Protein AF-A0A2H0TVH0-F1 (afdb_monomer)

pLDDT: mean 96.48, std 3.36, range [61.16, 98.62]

Mean predicted aligned error: 3.36 Å

Sequence (163 aa):
ESIAQAEIVAEQAIRAMALRSTTVHIELLKTEQGWKVIELGPRIGGFRHMLYEAAFDFNHTANDILIRLPKKPNIKKKEHGYAAAMKFFAKEEGKLVKLGGIKKIQDLKSLKKLYINKKVGDSCKFAKHGGSSVFNIILVNKNRSELLADIRRLEQTVDIQVE

Solvent-accessible surface area (backbone atoms only — not comparable to full-atom values): 9265 Å² total; per-residue (Å²): 113,72,65,62,54,45,50,51,52,50,52,51,51,40,57,76,68,68,65,69,65,61,43,66,29,73,42,73,46,81,50,100,91,43,71,41,83,76,47,78,43,84,35,86,47,87,68,43,42,61,41,41,32,62,16,30,72,28,58,48,63,60,30,40,53,25,34,62,66,81,37,86,58,72,81,60,87,60,75,67,33,41,57,49,80,51,74,42,64,57,92,58,69,28,32,26,71,43,80,44,42,57,70,67,48,70,67,35,85,30,57,71,47,78,45,79,71,57,54,75,69,36,80,36,38,53,64,95,74,76,27,62,49,40,30,39,40,34,35,43,26,74,46,62,69,58,38,54,50,49,51,52,51,42,68,72,44,58,40,64,42,60,91

Radius of gyration: 18.56 Å; Cα contacts (8 Å, |Δi|>4): 285; chains: 1; bounding box: 45×38×46 Å

Organism: NCBI:txid1974649

Secondary structure (DSSP, 8-state):
-HHHHHHHHHHHHHHHTT--SS--EEEEEEETTEEEEEEEESSPPTTHHHHHHHHH---HHHHHHHHHTTPPP----S---EEEEEEE--SS-EEEEEEESHHHHHT-TTEEEEEE---TT-EE--GGGT---SEEEEEEESSHHHHHHHHHHHHHH-EEEE-

Structure (mmCIF, N/CA/C/O backbone):
data_AF-A0A2H0TVH0-F1
#
_entry.id   AF-A0A2H0TVH0-F1
#
loop_
_atom_site.group_PDB
_atom_site.id
_atom_site.type_symbol
_atom_site.label_atom_id
_atom_site.label_alt_id
_atom_site.label_comp_id
_atom_site.label_asym_id
_atom_site.label_entity_id
_atom_site.label_seq_id
_atom_site.pdbx_PDB_ins_code
_atom_site.Cartn_x
_atom_site.Cartn_y
_atom_site.Cartn_z
_atom_site.occupancy
_atom_site.B_iso_or_equiv
_atom_site.auth_seq_id
_atom_site.auth_comp_id
_atom_site.auth_asym_id
_atom_site.auth_atom_id
_atom_site.pdbx_PDB_model_num
ATOM 1 N N . GLU A 1 1 ? 2.085 10.641 -20.698 1.00 61.16 1 GLU A N 1
ATOM 2 C CA . GLU A 1 1 ? 3.216 11.582 -20.523 1.00 61.16 1 GLU A CA 1
ATOM 3 C C . GLU A 1 1 ? 3.795 11.586 -19.108 1.00 61.16 1 GLU A C 1
ATOM 5 O O . GLU A 1 1 ? 4.976 11.298 -18.971 1.00 61.16 1 GLU A O 1
ATOM 10 N N . SER A 1 2 ? 3.016 11.795 -18.033 1.00 83.19 2 SER A N 1
ATOM 11 C CA . SER A 1 2 ? 3.621 11.843 -16.685 1.00 83.19 2 SER A CA 1
ATOM 12 C C . SER A 1 2 ? 4.188 10.509 -16.182 1.00 83.19 2 SER A C 1
ATOM 14 O O . SER A 1 2 ? 5.163 10.538 -15.442 1.00 83.19 2 SER A O 1
ATOM 16 N N . ILE A 1 3 ? 3.595 9.361 -16.540 1.00 89.62 3 ILE A N 1
ATOM 17 C CA . ILE A 1 3 ? 4.078 8.038 -16.092 1.00 89.62 3 ILE A CA 1
ATOM 18 C C . ILE A 1 3 ? 5.432 7.713 -16.732 1.00 89.62 3 ILE A C 1
ATOM 20 O O . ILE A 1 3 ? 6.369 7.399 -16.012 1.00 89.62 3 ILE A O 1
ATOM 24 N N . ALA A 1 4 ? 5.567 7.897 -18.048 1.00 94.44 4 ALA A N 1
ATOM 25 C CA . ALA A 1 4 ? 6.832 7.686 -18.755 1.00 94.44 4 ALA A CA 1
ATOM 26 C C . ALA A 1 4 ? 7.972 8.542 -18.167 1.00 94.44 4 ALA A C 1
ATOM 28 O O . ALA A 1 4 ? 9.083 8.060 -17.971 1.00 94.44 4 ALA A O 1
ATOM 29 N N . GLN A 1 5 ? 7.689 9.794 -17.788 1.00 95.81 5 GLN A N 1
ATOM 30 C CA . GLN A 1 5 ? 8.690 10.631 -17.122 1.00 95.81 5 GLN A CA 1
ATOM 31 C C . GLN A 1 5 ? 9.087 10.092 -15.736 1.00 95.81 5 GLN A C 1
ATOM 33 O O . GLN A 1 5 ? 10.247 10.205 -15.345 1.00 95.81 5 GLN A O 1
ATOM 38 N N . ALA A 1 6 ? 8.145 9.507 -14.990 1.00 96.44 6 ALA A N 1
ATOM 39 C CA . ALA A 1 6 ? 8.438 8.864 -13.711 1.00 96.44 6 ALA A CA 1
ATOM 40 C C . ALA A 1 6 ? 9.321 7.618 -13.895 1.00 96.44 6 ALA A C 1
ATOM 42 O O . ALA A 1 6 ? 10.243 7.406 -13.110 1.00 96.44 6 ALA A O 1
ATOM 43 N N . GLU A 1 7 ? 9.078 6.831 -14.948 1.00 96.38 7 GLU A N 1
ATOM 44 C CA . GLU A 1 7 ? 9.895 5.665 -15.311 1.00 96.38 7 GLU A CA 1
ATOM 45 C C . GLU A 1 7 ? 11.340 6.069 -15.632 1.00 96.38 7 GLU A C 1
ATOM 47 O O . GLU A 1 7 ? 12.268 5.461 -15.100 1.00 96.38 7 GLU A O 1
ATOM 52 N N . ILE A 1 8 ? 11.539 7.148 -16.401 1.00 97.69 8 ILE A N 1
ATOM 53 C CA . ILE A 1 8 ? 12.875 7.692 -16.707 1.00 97.69 8 ILE A CA 1
ATOM 54 C C . ILE A 1 8 ? 13.608 8.108 -15.426 1.00 97.69 8 ILE A C 1
ATOM 56 O O . ILE A 1 8 ? 14.765 7.737 -15.224 1.00 97.69 8 ILE A O 1
ATOM 60 N N . VAL A 1 9 ? 12.944 8.860 -14.542 1.00 97.62 9 VAL A N 1
ATOM 61 C CA . VAL A 1 9 ? 13.542 9.303 -13.269 1.00 97.62 9 VAL A CA 1
ATOM 62 C C . VAL A 1 9 ? 13.892 8.105 -12.380 1.00 97.62 9 VAL A C 1
ATOM 64 O O . VAL A 1 9 ? 14.963 8.081 -11.770 1.00 97.62 9 VAL A O 1
ATOM 67 N N . ALA A 1 10 ? 13.034 7.083 -12.338 1.00 97.69 10 ALA A N 1
ATOM 68 C CA . ALA A 1 10 ? 13.312 5.855 -11.604 1.00 97.69 10 ALA A CA 1
ATOM 69 C C . ALA A 1 10 ? 14.523 5.102 -12.174 1.00 97.69 10 ALA A C 1
ATOM 71 O O . ALA A 1 10 ? 15.402 4.688 -11.418 1.00 97.69 10 ALA A O 1
ATOM 72 N N . GLU A 1 11 ? 14.615 4.961 -13.497 1.00 97.56 11 GLU A N 1
ATOM 73 C CA . GLU A 1 11 ? 15.742 4.308 -14.165 1.00 97.56 11 GLU A CA 1
ATOM 74 C C . GLU A 1 11 ? 17.069 5.030 -13.895 1.00 97.56 11 GLU A C 1
ATOM 76 O O . GLU A 1 11 ? 18.073 4.387 -13.571 1.00 97.56 11 GLU A O 1
ATOM 81 N N . GLN A 1 12 ? 17.074 6.364 -13.969 1.00 98.12 12 GLN A N 1
ATOM 82 C CA . GLN A 1 12 ? 18.243 7.185 -13.650 1.00 98.12 12 GLN A CA 1
ATOM 83 C C . GLN A 1 12 ? 18.709 6.964 -12.207 1.00 98.12 12 GLN A C 1
ATOM 85 O O . GLN A 1 12 ? 19.899 6.743 -11.981 1.00 98.12 12 GLN A O 1
ATOM 90 N N . ALA A 1 13 ? 17.784 6.941 -11.244 1.00 98.19 13 ALA A N 1
ATOM 91 C CA . ALA A 1 13 ? 18.099 6.696 -9.838 1.00 98.19 13 ALA A CA 1
ATOM 92 C C . ALA A 1 13 ? 18.681 5.290 -9.603 1.00 98.19 13 ALA A C 1
ATOM 94 O O . ALA A 1 13 ? 19.702 5.141 -8.933 1.00 98.19 13 ALA A O 1
ATOM 95 N N . ILE A 1 14 ? 18.082 4.257 -10.206 1.00 98.12 14 ILE A N 1
ATOM 96 C CA . ILE A 1 14 ? 18.567 2.867 -10.125 1.00 98.12 14 ILE A CA 1
ATOM 97 C C . ILE A 1 14 ? 19.993 2.759 -10.681 1.00 98.12 14 ILE A C 1
ATOM 99 O O . ILE A 1 14 ? 20.847 2.089 -10.093 1.00 98.12 14 ILE A O 1
ATOM 103 N N . ARG A 1 15 ? 20.265 3.423 -11.812 1.00 97.56 15 ARG A N 1
ATOM 104 C CA . ARG A 1 15 ? 21.593 3.439 -12.438 1.00 97.56 15 ARG A CA 1
ATOM 105 C C . ARG A 1 15 ? 22.617 4.192 -11.598 1.00 97.56 15 ARG A C 1
ATOM 107 O O . ARG A 1 15 ? 23.710 3.662 -11.426 1.00 97.56 15 ARG A O 1
ATOM 114 N N . ALA A 1 16 ? 22.259 5.359 -11.063 1.00 98.12 16 ALA A N 1
ATOM 115 C CA . ALA A 1 16 ? 23.126 6.166 -10.205 1.00 98.12 16 ALA A CA 1
ATOM 116 C C . ALA A 1 16 ? 23.546 5.415 -8.930 1.00 98.12 16 ALA A C 1
ATOM 118 O O . ALA A 1 16 ? 24.689 5.521 -8.503 1.00 98.12 16 ALA A O 1
ATOM 119 N N . MET A 1 17 ? 22.654 4.585 -8.380 1.00 97.25 17 MET A N 1
ATOM 120 C CA . MET A 1 17 ? 22.931 3.733 -7.217 1.00 97.25 17 MET A CA 1
ATOM 121 C C . MET A 1 17 ? 23.631 2.408 -7.568 1.00 97.25 17 MET A C 1
ATOM 123 O O . MET A 1 17 ? 23.780 1.546 -6.705 1.00 97.25 17 MET A O 1
ATOM 127 N N . ALA A 1 18 ? 24.016 2.207 -8.835 1.00 97.38 18 ALA A N 1
ATOM 128 C CA . ALA A 1 18 ? 24.643 0.985 -9.346 1.00 97.38 18 ALA A CA 1
ATOM 129 C C . ALA A 1 18 ? 23.874 -0.315 -9.025 1.00 97.38 18 ALA A C 1
ATOM 131 O O . ALA A 1 18 ? 24.451 -1.402 -8.994 1.00 97.38 18 ALA A O 1
ATOM 132 N N . LEU A 1 19 ? 22.553 -0.236 -8.835 1.00 96.56 19 LEU A N 1
ATOM 133 C CA . LEU A 1 19 ? 21.750 -1.404 -8.484 1.00 96.56 19 LEU A CA 1
ATOM 134 C C . LEU A 1 19 ? 21.551 -2.310 -9.698 1.00 96.56 19 LEU A C 1
ATOM 136 O O . LEU A 1 19 ? 21.175 -1.861 -10.785 1.00 96.56 19 LEU A O 1
ATOM 140 N N . ARG A 1 20 ? 21.808 -3.603 -9.510 1.00 94.31 20 ARG A N 1
ATOM 141 C CA . ARG A 1 20 ? 21.664 -4.658 -10.520 1.00 94.31 20 ARG A CA 1
ATOM 142 C C . ARG A 1 20 ? 21.066 -5.899 -9.874 1.00 94.31 20 ARG A C 1
ATOM 144 O O . ARG A 1 20 ? 21.242 -6.110 -8.678 1.00 94.31 20 ARG A O 1
ATOM 151 N N . SER A 1 21 ? 20.357 -6.697 -10.672 1.00 93.81 21 SER A N 1
ATOM 152 C CA . SER A 1 21 ? 19.815 -8.000 -10.257 1.00 93.81 21 SER A CA 1
ATOM 153 C C . SER A 1 21 ? 19.075 -7.961 -8.911 1.00 93.81 21 SER A C 1
ATOM 155 O O . SER A 1 21 ? 19.220 -8.847 -8.073 1.00 93.81 21 SER A O 1
ATOM 157 N N . THR A 1 22 ? 18.270 -6.918 -8.698 1.00 94.56 22 THR A N 1
ATOM 158 C CA . THR A 1 22 ? 17.425 -6.755 -7.511 1.00 94.56 22 THR A CA 1
ATOM 159 C C . THR A 1 22 ? 16.118 -6.078 -7.898 1.00 94.56 22 THR A C 1
ATOM 161 O O . THR A 1 22 ? 16.097 -5.231 -8.794 1.00 94.56 22 THR A O 1
ATOM 164 N N . THR A 1 23 ? 15.028 -6.400 -7.202 1.00 96.19 23 THR A N 1
ATOM 165 C CA . THR A 1 23 ? 13.845 -5.531 -7.200 1.00 96.19 23 THR A CA 1
ATOM 166 C C . THR A 1 23 ? 14.168 -4.246 -6.449 1.00 96.19 23 THR A C 1
ATOM 168 O O . THR A 1 23 ? 14.952 -4.256 -5.495 1.00 96.19 23 THR A O 1
ATOM 171 N N . VAL A 1 24 ? 13.539 -3.146 -6.858 1.00 96.94 24 VAL A N 1
ATOM 172 C CA . VAL A 1 24 ? 13.569 -1.887 -6.116 1.00 96.94 24 VAL A CA 1
ATOM 173 C C . VAL A 1 24 ? 12.159 -1.432 -5.769 1.00 96.94 24 VAL A C 1
ATOM 175 O O . VAL A 1 24 ? 11.219 -1.579 -6.554 1.00 96.94 24 VAL A O 1
ATOM 178 N N . HIS A 1 25 ? 12.027 -0.843 -4.590 1.00 97.75 25 HIS A N 1
ATOM 179 C CA . HIS A 1 25 ? 10.909 0.001 -4.232 1.00 97.75 25 HIS A CA 1
ATOM 180 C C . HIS A 1 25 ? 11.393 1.443 -4.280 1.00 97.75 25 HIS A C 1
ATOM 182 O O . HIS A 1 25 ? 12.382 1.780 -3.635 1.00 97.75 25 HIS A O 1
ATOM 188 N N . ILE A 1 26 ? 10.721 2.268 -5.072 1.00 97.62 26 ILE A N 1
ATOM 189 C CA . ILE A 1 26 ? 11.056 3.676 -5.228 1.00 97.62 26 ILE A CA 1
ATOM 190 C C . ILE A 1 26 ? 9.828 4.524 -4.918 1.00 97.62 26 ILE A C 1
ATOM 192 O O . ILE A 1 26 ? 8.711 4.194 -5.332 1.00 97.62 26 ILE A O 1
ATOM 196 N N . GLU A 1 27 ? 10.051 5.602 -4.180 1.00 97.44 27 GLU A N 1
ATOM 197 C CA . GLU A 1 27 ? 9.054 6.605 -3.843 1.00 97.44 27 GLU A CA 1
ATOM 198 C C . GLU A 1 27 ? 9.392 7.899 -4.580 1.00 97.44 27 GLU A C 1
ATOM 200 O O . GLU A 1 27 ? 10.509 8.417 -4.492 1.00 97.44 27 GLU A O 1
ATOM 205 N N . LEU A 1 28 ? 8.424 8.398 -5.348 1.00 96.88 28 LEU A N 1
ATOM 206 C CA . LEU A 1 28 ? 8.562 9.594 -6.168 1.00 96.88 28 LEU A CA 1
ATOM 207 C C . LEU A 1 28 ? 7.506 10.622 -5.763 1.00 96.88 28 LEU A C 1
ATOM 209 O O . LEU A 1 28 ? 6.355 10.267 -5.505 1.00 96.88 28 LEU A O 1
ATOM 213 N N . LEU A 1 29 ? 7.875 11.898 -5.802 1.00 96.50 29 LEU A N 1
ATOM 214 C CA . LEU A 1 29 ? 6.962 13.025 -5.645 1.00 96.50 29 LEU A CA 1
ATOM 215 C C . LEU A 1 29 ? 6.884 13.805 -6.959 1.00 96.50 29 LEU A C 1
ATOM 217 O O . LEU A 1 29 ? 7.914 14.166 -7.530 1.00 96.50 29 LEU A O 1
ATOM 221 N N . LYS A 1 30 ? 5.668 14.078 -7.443 1.00 95.69 30 LYS A N 1
ATOM 222 C CA . LYS A 1 30 ? 5.453 14.967 -8.590 1.00 95.69 30 LYS A CA 1
ATOM 223 C C . LYS A 1 30 ? 5.372 16.409 -8.096 1.00 95.69 30 LYS A C 1
ATOM 225 O O . LYS A 1 30 ? 4.446 16.741 -7.363 1.00 95.69 30 LYS A O 1
ATOM 230 N N . THR A 1 31 ? 6.308 17.252 -8.517 1.00 95.00 31 THR A N 1
ATOM 231 C CA . THR A 1 31 ? 6.284 18.702 -8.282 1.00 95.00 31 THR A CA 1
ATOM 232 C C . THR A 1 31 ? 5.971 19.444 -9.583 1.00 95.00 31 THR A C 1
ATOM 234 O O . THR A 1 31 ? 5.895 18.836 -10.655 1.00 95.00 31 THR A O 1
ATOM 237 N N . GLU A 1 32 ? 5.818 20.766 -9.514 1.00 94.69 32 GLU A N 1
ATOM 238 C CA . GLU A 1 32 ? 5.701 21.628 -10.703 1.00 94.69 32 GLU A CA 1
ATOM 239 C C . GLU A 1 32 ? 6.924 21.515 -11.630 1.00 94.69 32 GLU A C 1
ATOM 241 O O . GLU A 1 32 ? 6.808 21.652 -12.842 1.00 94.69 32 GLU A O 1
ATOM 246 N N . GLN A 1 33 ? 8.088 21.177 -11.069 1.00 93.69 33 GLN A N 1
ATOM 247 C CA . GLN A 1 33 ? 9.347 20.973 -11.791 1.00 93.69 33 GLN A CA 1
ATOM 248 C C . GLN A 1 33 ? 9.553 19.516 -12.253 1.00 93.69 33 GLN A C 1
ATOM 250 O O . GLN A 1 33 ? 10.652 19.146 -12.669 1.00 93.69 33 GLN A O 1
ATOM 255 N N . GLY A 1 34 ? 8.533 18.662 -12.134 1.00 94.62 34 GLY A N 1
ATOM 256 C CA . GLY A 1 34 ? 8.581 17.255 -12.529 1.00 94.62 34 GLY A CA 1
ATOM 257 C C . GLY A 1 34 ? 8.769 16.278 -11.366 1.00 94.62 34 GLY A C 1
ATOM 258 O O . GLY A 1 34 ? 8.550 16.597 -10.199 1.00 94.62 34 GLY A O 1
ATOM 259 N N . TRP A 1 35 ? 9.126 15.035 -11.691 1.00 97.62 35 TRP A N 1
ATOM 260 C CA . TRP A 1 35 ? 9.268 13.965 -10.701 1.00 97.62 35 TRP A CA 1
ATOM 261 C C . TRP A 1 35 ? 10.600 14.051 -9.958 1.00 97.62 35 TRP A C 1
ATOM 263 O O . TRP A 1 35 ? 11.656 14.193 -10.575 1.00 97.62 35 TRP A O 1
ATOM 273 N N . LYS A 1 36 ? 10.549 13.923 -8.631 1.00 97.25 36 LYS A N 1
ATOM 274 C CA . LYS A 1 36 ? 11.712 13.877 -7.737 1.00 97.25 36 LYS A CA 1
ATOM 275 C C . LYS A 1 36 ? 11.708 12.575 -6.943 1.00 97.25 36 LYS A C 1
ATOM 277 O O . LYS A 1 36 ? 10.646 12.111 -6.531 1.00 97.25 36 LYS A O 1
ATOM 282 N N . VAL A 1 37 ? 12.888 11.997 -6.741 1.00 98.00 37 VAL A N 1
ATOM 283 C CA . VAL A 1 37 ? 13.072 10.796 -5.913 1.00 98.00 37 VAL A CA 1
ATOM 284 C C . VAL A 1 37 ? 13.079 11.199 -4.444 1.00 98.00 37 VAL A C 1
ATOM 286 O O . VAL A 1 37 ? 13.798 12.124 -4.077 1.00 98.00 37 VAL A O 1
ATOM 289 N N . ILE A 1 38 ? 12.286 10.507 -3.627 1.00 98.06 38 ILE A N 1
ATOM 290 C CA . ILE A 1 38 ? 12.243 10.680 -2.169 1.00 98.06 38 ILE A CA 1
ATOM 291 C C . ILE A 1 38 ? 13.022 9.556 -1.483 1.00 98.06 38 ILE A C 1
ATOM 293 O O . ILE A 1 38 ? 13.919 9.822 -0.691 1.00 98.06 38 ILE A O 1
ATOM 297 N N . GLU A 1 39 ? 12.722 8.305 -1.836 1.00 97.88 39 GLU A N 1
ATOM 298 C CA . GLU A 1 39 ? 13.396 7.116 -1.310 1.00 97.88 39 GLU A CA 1
ATOM 299 C C . GLU A 1 39 ? 13.608 6.095 -2.433 1.00 97.88 39 GLU A C 1
ATOM 301 O O . GLU A 1 39 ? 12.763 5.929 -3.316 1.00 97.88 39 GLU A O 1
ATOM 306 N N . LEU A 1 40 ? 14.730 5.375 -2.376 1.00 97.81 40 LEU A N 1
ATOM 307 C CA . LEU A 1 40 ? 14.985 4.185 -3.177 1.00 97.81 40 LEU A CA 1
ATOM 308 C C . LEU A 1 40 ? 15.522 3.075 -2.265 1.00 97.81 40 LEU A C 1
ATOM 310 O O . LEU A 1 40 ? 16.548 3.246 -1.611 1.00 97.81 40 LEU A O 1
ATOM 314 N N . GLY A 1 41 ? 14.861 1.916 -2.263 1.00 97.44 41 GLY A N 1
ATOM 315 C CA . GLY A 1 41 ? 15.264 0.739 -1.493 1.00 97.4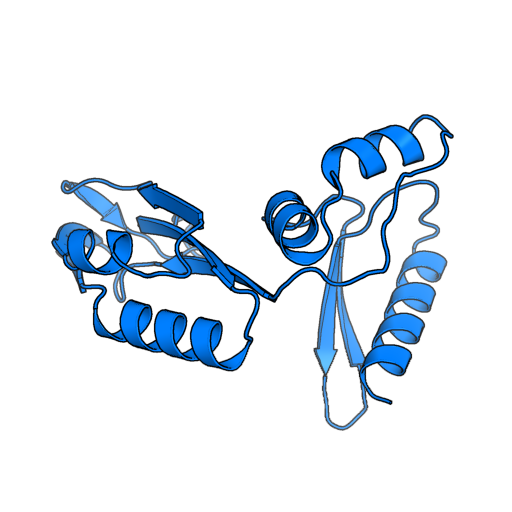4 41 GLY A CA 1
ATOM 316 C C . GLY A 1 41 ? 15.387 -0.519 -2.368 1.00 97.44 41 GLY A C 1
ATOM 317 O O . GLY A 1 41 ? 14.441 -0.831 -3.095 1.00 97.44 41 GLY A O 1
ATOM 318 N N . PRO A 1 42 ? 16.487 -1.299 -2.292 1.00 96.69 42 PRO A N 1
ATOM 319 C CA . PRO A 1 42 ? 16.718 -2.504 -3.107 1.00 96.69 42 PRO A CA 1
ATOM 320 C C . PRO A 1 42 ? 15.969 -3.743 -2.575 1.00 96.69 42 PRO A C 1
ATOM 322 O O . PRO A 1 42 ? 16.550 -4.792 -2.285 1.00 96.69 42 PRO A O 1
ATOM 325 N N . ARG A 1 43 ? 14.654 -3.608 -2.399 1.00 96.06 43 ARG A N 1
ATOM 326 C CA . ARG A 1 43 ? 13.761 -4.643 -1.868 1.00 96.06 43 ARG A CA 1
ATOM 327 C C . ARG A 1 43 ? 12.358 -4.516 -2.448 1.00 96.06 43 ARG A C 1
ATOM 329 O O . ARG A 1 43 ? 11.984 -3.484 -3.000 1.00 96.06 43 ARG A O 1
ATOM 336 N N . ILE A 1 44 ? 11.541 -5.541 -2.228 1.00 96.69 44 ILE A N 1
ATOM 337 C CA . ILE A 1 44 ? 10.100 -5.459 -2.466 1.00 96.69 44 ILE A CA 1
ATOM 338 C C . ILE A 1 44 ? 9.476 -4.428 -1.509 1.00 96.69 44 ILE A C 1
ATOM 340 O O . ILE A 1 44 ? 9.771 -4.385 -0.308 1.00 96.69 44 ILE A O 1
ATOM 344 N N . GLY A 1 45 ? 8.590 -3.587 -2.045 1.00 96.00 45 GLY A N 1
ATOM 345 C CA . GLY A 1 45 ? 7.821 -2.627 -1.255 1.00 96.00 45 GLY A CA 1
ATOM 346 C C . GLY A 1 45 ? 6.694 -3.285 -0.452 1.00 96.00 45 GLY A C 1
ATOM 347 O O . GLY A 1 45 ? 6.175 -4.345 -0.812 1.00 96.00 45 GLY A O 1
ATOM 348 N N . GLY A 1 46 ? 6.245 -2.620 0.614 1.00 94.50 46 GLY A N 1
ATOM 349 C CA . GLY A 1 46 ? 5.107 -3.088 1.412 1.00 94.50 46 GLY A CA 1
ATOM 350 C C . GLY A 1 46 ? 3.847 -3.286 0.558 1.00 94.50 46 GLY A C 1
ATOM 351 O O . GLY A 1 46 ? 3.551 -2.474 -0.318 1.00 94.50 46 GLY A O 1
ATOM 352 N N . PHE A 1 47 ? 3.129 -4.391 0.792 1.00 96.06 47 PHE A N 1
ATOM 353 C CA . PHE A 1 47 ? 1.934 -4.836 0.050 1.00 96.06 47 PHE A CA 1
ATOM 354 C C . PHE A 1 47 ? 2.097 -5.057 -1.465 1.00 96.06 47 PHE A C 1
ATOM 356 O O . PHE A 1 47 ? 1.159 -5.545 -2.093 1.00 96.06 47 PHE A O 1
ATOM 363 N N . ARG A 1 48 ? 3.259 -4.765 -2.070 1.00 96.19 48 ARG A N 1
ATOM 364 C CA . ARG A 1 48 ? 3.429 -4.790 -3.535 1.00 96.19 48 ARG A CA 1
ATOM 365 C C . ARG A 1 48 ? 3.191 -6.163 -4.132 1.00 96.19 48 ARG A C 1
ATOM 367 O O . ARG A 1 48 ? 2.580 -6.248 -5.187 1.00 96.19 48 ARG A O 1
ATOM 374 N N . HIS A 1 49 ? 3.577 -7.230 -3.432 1.00 96.44 49 HIS A N 1
ATOM 375 C CA . HIS A 1 49 ? 3.235 -8.580 -3.870 1.00 96.44 49 HIS A CA 1
ATOM 376 C C . HIS A 1 49 ? 1.726 -8.781 -4.020 1.00 96.44 49 HIS A C 1
ATOM 378 O O . HIS A 1 49 ? 1.297 -9.223 -5.080 1.00 96.44 49 HIS A O 1
ATOM 384 N N . MET A 1 50 ? 0.934 -8.400 -3.015 1.00 96.25 50 MET A N 1
ATOM 385 C CA . MET A 1 50 ? -0.520 -8.568 -3.069 1.00 96.25 50 MET A CA 1
ATOM 386 C C . MET A 1 50 ? -1.168 -7.670 -4.124 1.00 96.25 50 MET A C 1
ATOM 388 O O . MET A 1 50 ? -2.104 -8.095 -4.791 1.00 96.25 50 MET A O 1
ATOM 392 N N . LEU A 1 51 ? -0.668 -6.443 -4.299 1.00 96.88 51 LEU A N 1
ATOM 393 C CA . LEU A 1 51 ? -1.187 -5.518 -5.308 1.00 96.88 51 LEU A CA 1
ATOM 394 C C . LEU A 1 51 ? -0.893 -5.997 -6.733 1.00 96.88 51 LEU A C 1
ATOM 396 O O . LEU A 1 51 ? -1.801 -6.015 -7.558 1.00 96.88 51 LEU A O 1
ATOM 400 N N . TYR A 1 52 ? 0.342 -6.415 -7.022 1.00 96.25 52 TYR A N 1
ATOM 401 C CA . TYR A 1 52 ? 0.701 -6.928 -8.345 1.00 96.25 52 TYR A CA 1
ATOM 402 C C . TYR A 1 52 ? 0.030 -8.266 -8.652 1.00 96.25 52 TYR A C 1
ATOM 404 O O . TYR A 1 52 ? -0.430 -8.463 -9.771 1.00 96.25 52 TYR A O 1
ATOM 412 N N . GLU A 1 53 ? -0.088 -9.158 -7.667 1.00 95.50 53 GLU A N 1
ATOM 413 C CA . GLU A 1 53 ? -0.838 -10.404 -7.830 1.00 95.50 53 GLU A CA 1
ATOM 414 C C . GLU A 1 53 ? -2.306 -10.115 -8.170 1.00 95.50 53 GLU A C 1
ATOM 416 O O . GLU A 1 53 ? -2.838 -10.666 -9.127 1.00 95.50 53 GLU A O 1
ATOM 421 N N . ALA A 1 54 ? -2.947 -9.190 -7.453 1.00 94.75 54 ALA A N 1
ATOM 422 C CA . ALA A 1 54 ? -4.339 -8.837 -7.700 1.00 94.75 54 ALA A CA 1
ATOM 423 C C . ALA A 1 54 ? -4.574 -8.118 -9.040 1.00 94.75 54 ALA A C 1
ATOM 425 O O . ALA A 1 54 ? -5.570 -8.386 -9.708 1.00 94.75 54 ALA A O 1
ATOM 426 N N . ALA A 1 55 ? -3.694 -7.186 -9.414 1.00 95.31 55 ALA A N 1
ATOM 427 C CA . ALA A 1 55 ? -3.885 -6.338 -10.590 1.00 95.31 55 ALA A CA 1
ATOM 428 C C . ALA A 1 55 ? -3.328 -6.950 -11.885 1.00 95.31 55 ALA A C 1
ATOM 430 O O . ALA A 1 55 ? -3.868 -6.683 -12.953 1.00 95.31 55 ALA A O 1
ATOM 431 N N . PHE A 1 56 ? -2.278 -7.773 -11.811 1.00 95.50 56 PHE A N 1
ATOM 432 C CA . PHE A 1 56 ? -1.548 -8.291 -12.977 1.00 95.50 56 PHE A CA 1
ATOM 433 C C . PHE A 1 56 ? -1.373 -9.815 -12.979 1.00 95.50 56 PHE A C 1
ATOM 435 O O . PHE A 1 56 ? -0.792 -10.353 -13.920 1.00 95.50 56 PHE A O 1
ATOM 442 N N . ASP A 1 57 ? -1.859 -10.521 -11.953 1.00 94.75 57 ASP A N 1
ATOM 443 C CA . ASP A 1 57 ? -1.853 -11.987 -11.889 1.00 94.75 57 ASP A CA 1
ATOM 444 C C . ASP A 1 57 ? -0.437 -12.608 -11.949 1.00 94.75 57 ASP A C 1
ATOM 446 O O . ASP A 1 57 ? -0.197 -13.632 -12.593 1.00 94.75 57 ASP A O 1
ATOM 450 N N . PHE A 1 58 ? 0.550 -11.987 -11.292 1.00 96.00 58 PHE A N 1
ATOM 451 C CA . PHE A 1 58 ? 1.883 -12.580 -11.130 1.00 96.00 58 PHE A CA 1
ATOM 452 C C . PHE A 1 58 ? 2.415 -12.495 -9.696 1.00 96.00 58 PHE A C 1
ATOM 454 O O . PHE A 1 58 ? 2.134 -11.563 -8.940 1.00 96.00 58 PHE A O 1
ATOM 461 N N . ASN A 1 59 ? 3.261 -13.462 -9.331 1.00 97.00 59 ASN A N 1
ATOM 462 C CA . ASN A 1 59 ? 3.892 -13.515 -8.018 1.00 97.00 59 ASN A CA 1
ATOM 463 C C . ASN A 1 59 ? 5.165 -12.652 -7.985 1.00 97.00 59 ASN A C 1
ATOM 465 O O . ASN A 1 59 ? 6.240 -13.061 -8.426 1.00 97.00 59 ASN A O 1
ATOM 469 N N . HIS A 1 60 ? 5.040 -11.439 -7.449 1.00 97.12 60 HIS A N 1
ATOM 470 C CA . HIS A 1 60 ? 6.159 -10.502 -7.338 1.00 97.12 60 HIS A CA 1
ATOM 471 C C . HIS A 1 60 ? 7.281 -10.992 -6.406 1.00 97.12 60 HIS A C 1
ATOM 473 O O . HIS A 1 60 ? 8.449 -10.760 -6.704 1.00 97.12 60 HIS A O 1
ATOM 479 N N . THR A 1 61 ? 6.951 -11.702 -5.320 1.00 96.75 61 THR A N 1
ATOM 480 C CA . THR A 1 61 ? 7.953 -12.267 -4.398 1.00 96.75 61 THR A CA 1
ATOM 481 C C . THR A 1 61 ? 8.812 -13.320 -5.088 1.00 96.75 61 THR A C 1
ATOM 483 O O . THR A 1 61 ? 10.036 -13.279 -4.994 1.00 96.75 61 THR A O 1
ATOM 486 N N . ALA A 1 62 ? 8.185 -14.224 -5.843 1.00 97.31 62 ALA A N 1
ATOM 487 C CA . ALA A 1 62 ? 8.899 -15.214 -6.639 1.00 97.31 62 ALA A CA 1
ATOM 488 C C . ALA A 1 62 ? 9.804 -14.544 -7.684 1.00 97.31 62 ALA A C 1
ATOM 490 O O . ALA A 1 62 ? 10.938 -14.974 -7.873 1.00 97.31 62 ALA A O 1
ATOM 491 N N . ASN A 1 63 ? 9.346 -13.459 -8.317 1.00 97.25 63 ASN A N 1
ATOM 492 C CA . ASN A 1 63 ? 10.161 -12.713 -9.275 1.00 97.25 63 ASN A CA 1
ATOM 493 C C . ASN A 1 63 ? 11.416 -12.092 -8.645 1.00 97.25 63 ASN A C 1
ATOM 495 O O . ASN A 1 63 ? 12.468 -12.160 -9.274 1.00 97.25 63 ASN A O 1
ATOM 499 N N . ASP A 1 64 ? 11.348 -11.544 -7.427 1.00 96.69 64 ASP A N 1
ATOM 500 C CA . ASP A 1 64 ? 12.552 -11.033 -6.749 1.00 96.69 64 ASP A CA 1
ATOM 501 C C . ASP A 1 64 ? 13.574 -12.149 -6.491 1.00 96.69 64 ASP A C 1
ATOM 503 O O . ASP A 1 64 ? 14.763 -11.970 -6.745 1.00 96.69 64 ASP A O 1
ATOM 507 N N . ILE A 1 65 ? 13.110 -13.333 -6.073 1.00 96.81 65 ILE A N 1
ATOM 508 C CA . ILE A 1 65 ? 13.974 -14.508 -5.888 1.00 96.81 65 ILE A CA 1
AT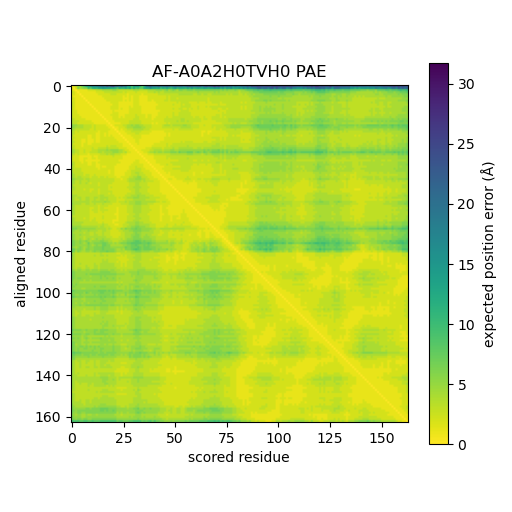OM 509 C C . ILE A 1 65 ? 14.610 -14.923 -7.219 1.00 96.81 65 ILE A C 1
ATOM 511 O O . ILE A 1 65 ? 15.816 -15.147 -7.279 1.00 96.81 65 ILE A O 1
ATOM 515 N N . LEU A 1 66 ? 13.826 -15.007 -8.299 1.00 97.25 66 LEU A N 1
ATOM 516 C CA . LEU A 1 66 ? 14.337 -15.380 -9.622 1.00 97.25 66 LEU A CA 1
ATOM 517 C C . LEU A 1 66 ? 15.411 -14.403 -10.104 1.00 97.25 66 LEU A C 1
ATOM 519 O O . LEU A 1 66 ? 16.471 -14.847 -10.537 1.00 97.25 66 LEU A O 1
ATOM 523 N N . ILE A 1 67 ? 15.174 -13.098 -9.958 1.00 96.00 67 ILE A N 1
ATOM 524 C CA . ILE A 1 67 ? 16.128 -12.046 -10.330 1.00 96.00 67 ILE A CA 1
ATOM 525 C C . ILE A 1 67 ? 17.460 -12.208 -9.575 1.00 96.00 67 ILE A C 1
ATOM 527 O O . ILE A 1 67 ? 18.521 -12.044 -10.177 1.00 96.00 67 ILE A O 1
ATOM 531 N N . ARG A 1 68 ? 17.415 -12.574 -8.287 1.00 94.81 68 ARG A N 1
ATOM 532 C CA . ARG A 1 68 ? 18.609 -12.826 -7.458 1.00 94.81 68 ARG A CA 1
ATOM 533 C C . ARG A 1 68 ? 19.313 -14.150 -7.776 1.00 94.81 68 ARG A C 1
ATOM 535 O O . ARG A 1 68 ? 20.496 -14.280 -7.480 1.00 94.81 68 ARG A O 1
ATOM 542 N N . LEU A 1 69 ? 18.604 -15.121 -8.359 1.00 95.88 69 LEU A N 1
ATOM 543 C CA . LEU A 1 69 ? 19.116 -16.432 -8.794 1.00 95.88 69 LEU A CA 1
ATOM 544 C C . LEU A 1 69 ? 19.568 -16.458 -10.270 1.00 95.88 69 LEU A C 1
ATOM 546 O O . LEU A 1 69 ? 19.626 -17.525 -10.878 1.00 95.88 69 LEU A O 1
ATOM 550 N N . PRO A 1 70 ? 19.979 -15.316 -10.829 1.00 93.50 70 PRO A N 1
ATOM 551 C CA . PRO A 1 70 ? 20.042 -15.034 -12.274 1.00 93.50 70 PRO A CA 1
ATOM 552 C C . PRO A 1 70 ? 19.037 -15.753 -13.196 1.00 93.50 70 PRO A C 1
ATOM 554 O O . PRO A 1 70 ? 19.369 -16.130 -14.320 1.00 93.50 70 PRO A O 1
ATOM 557 N N . LYS A 1 71 ? 17.790 -15.948 -12.756 1.00 96.88 71 LYS A N 1
ATOM 558 C CA . LYS A 1 71 ? 16.731 -16.593 -13.546 1.00 96.88 71 LYS A CA 1
ATOM 559 C C . LYS A 1 71 ? 15.781 -15.560 -14.145 1.00 96.88 71 LYS A C 1
ATOM 561 O O . LYS A 1 71 ? 15.547 -14.490 -13.588 1.00 96.88 71 LYS A O 1
ATOM 566 N N . LYS A 1 72 ? 15.184 -15.911 -15.287 1.00 96.06 72 LYS A N 1
ATOM 567 C CA . LYS A 1 72 ? 14.193 -15.071 -15.969 1.00 96.06 72 LYS A CA 1
ATOM 568 C C . LYS A 1 72 ? 12.948 -14.884 -15.080 1.00 96.06 72 LYS A C 1
ATOM 570 O O . LYS A 1 72 ? 12.329 -15.889 -14.729 1.00 96.06 72 LYS A O 1
ATOM 575 N N . PRO A 1 73 ? 12.545 -13.645 -14.743 1.00 96.44 73 PRO A N 1
ATOM 576 C CA . PRO A 1 73 ? 11.310 -13.406 -14.005 1.00 96.44 73 PRO A CA 1
ATOM 577 C C . PRO A 1 73 ? 10.078 -13.606 -14.899 1.00 96.44 73 PRO A C 1
ATOM 579 O O . PRO A 1 73 ? 10.123 -13.410 -16.115 1.00 96.44 73 PRO A O 1
ATOM 582 N N . ASN A 1 74 ? 8.952 -13.953 -14.282 1.00 96.06 74 ASN A N 1
ATOM 583 C CA . ASN A 1 74 ? 7.647 -14.064 -14.924 1.00 96.06 74 ASN A CA 1
ATOM 584 C C . ASN A 1 74 ? 6.822 -12.792 -14.664 1.00 96.06 74 ASN A C 1
ATOM 586 O O . ASN A 1 74 ? 6.087 -12.703 -13.679 1.00 96.06 74 ASN A O 1
ATOM 590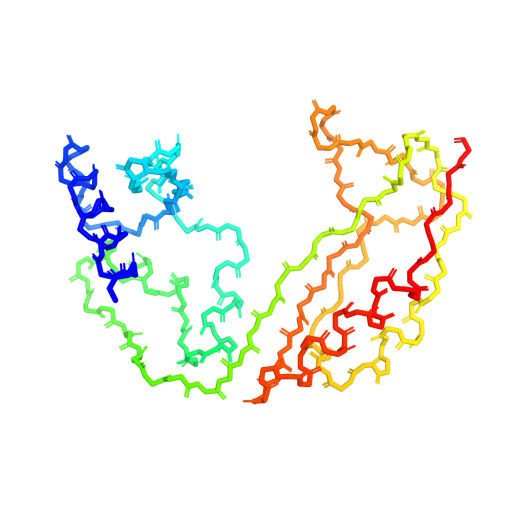 N N . ILE A 1 75 ? 6.977 -11.784 -15.526 1.00 93.62 75 ILE A N 1
ATOM 591 C CA . ILE A 1 75 ? 6.260 -10.505 -15.424 1.00 93.62 75 ILE A CA 1
ATOM 592 C C . ILE A 1 75 ? 5.165 -10.457 -16.491 1.00 93.62 75 ILE A C 1
ATOM 594 O O . ILE A 1 75 ? 5.454 -10.490 -17.688 1.00 93.62 75 ILE A O 1
ATOM 598 N N . LYS A 1 76 ? 3.908 -10.333 -16.058 1.00 93.38 76 LYS A N 1
ATOM 599 C CA . LYS A 1 76 ? 2.761 -10.110 -16.946 1.00 93.38 76 LYS A CA 1
ATOM 600 C C . LYS A 1 76 ? 2.497 -8.610 -17.072 1.00 93.38 76 LYS A C 1
ATOM 602 O O . LYS A 1 76 ? 2.522 -7.891 -16.080 1.00 93.38 76 LYS A O 1
ATOM 607 N N . LYS A 1 77 ? 2.237 -8.146 -18.298 1.00 89.19 77 LYS A N 1
ATOM 608 C CA . LYS A 1 77 ? 1.926 -6.732 -18.590 1.00 89.19 77 LYS A CA 1
ATOM 609 C C . LYS A 1 77 ? 0.428 -6.436 -18.663 1.00 89.19 77 LYS A C 1
ATOM 611 O O . LYS A 1 77 ? 0.037 -5.279 -18.600 1.00 89.19 77 LYS A O 1
ATOM 616 N N . LYS A 1 78 ? -0.402 -7.466 -18.850 1.00 93.88 78 LYS A N 1
ATOM 617 C CA . LYS A 1 78 ? -1.850 -7.302 -18.978 1.00 93.88 78 LYS A CA 1
ATOM 618 C C . LYS A 1 78 ? -2.445 -6.969 -17.613 1.00 93.88 78 LYS A C 1
ATOM 620 O O . LYS A 1 78 ? -2.238 -7.713 -16.661 1.00 93.88 78 LYS A O 1
ATOM 625 N N . GLU A 1 79 ? -3.197 -5.879 -17.543 1.00 92.38 79 GLU A N 1
ATOM 626 C CA . GLU A 1 79 ? -4.001 -5.539 -16.372 1.00 92.38 79 GLU A CA 1
ATOM 627 C C . GLU A 1 79 ? -5.250 -6.432 -16.315 1.00 92.38 79 GLU A C 1
ATOM 629 O O . GLU A 1 79 ? -5.941 -6.644 -17.314 1.00 92.38 79 GLU A O 1
ATOM 634 N N . HIS A 1 80 ? -5.534 -6.968 -15.133 1.00 91.88 80 HIS A N 1
ATOM 635 C CA . HIS A 1 80 ? -6.687 -7.817 -14.826 1.00 91.88 80 HIS A CA 1
ATOM 636 C C . HIS A 1 80 ? -7.711 -7.113 -13.922 1.00 91.88 80 HIS A C 1
ATOM 638 O O . HIS A 1 80 ? -8.855 -7.563 -13.814 1.00 91.88 80 HIS A O 1
ATOM 644 N N . GLY A 1 81 ? -7.318 -6.007 -13.289 1.00 94.94 81 GLY A N 1
ATOM 645 C CA . GLY A 1 81 ? -8.175 -5.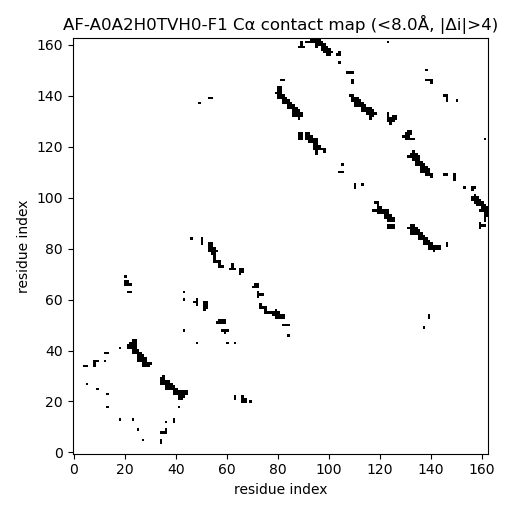187 -12.448 1.00 94.94 81 GLY A CA 1
ATOM 646 C C . GLY A 1 81 ? -7.390 -4.119 -11.697 1.00 94.94 81 GLY A C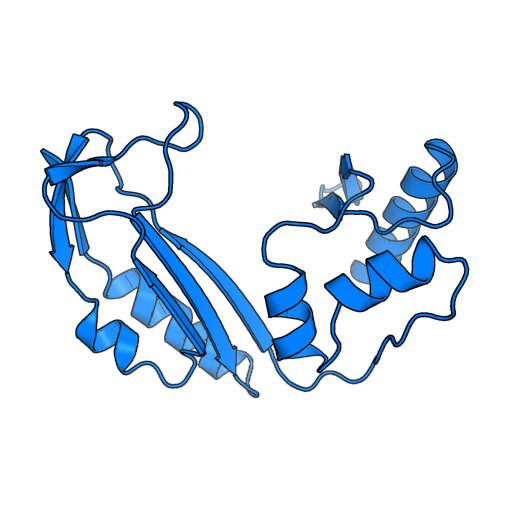 1
ATOM 647 O O . GLY A 1 81 ? -6.186 -3.948 -11.876 1.00 94.94 81 GLY A O 1
ATOM 648 N N . TYR A 1 82 ? -8.092 -3.417 -10.821 1.00 97.44 82 TYR A N 1
ATOM 649 C CA . TYR A 1 82 ? -7.563 -2.366 -9.968 1.00 97.44 82 TYR A CA 1
ATOM 650 C C . TYR A 1 82 ? -7.493 -2.876 -8.535 1.00 97.44 82 TYR A C 1
ATOM 652 O O . TYR A 1 82 ? -8.418 -3.542 -8.069 1.00 97.44 82 TYR A O 1
ATOM 660 N N . ALA A 1 83 ? -6.417 -2.541 -7.828 1.00 97.62 83 ALA A N 1
ATOM 661 C CA . ALA A 1 83 ? -6.210 -2.947 -6.447 1.00 97.62 83 ALA A CA 1
ATOM 662 C C . ALA A 1 83 ? -5.801 -1.759 -5.571 1.00 97.62 83 ALA A C 1
ATOM 664 O O . ALA A 1 83 ? -5.100 -0.853 -6.021 1.00 97.62 83 ALA A O 1
ATOM 665 N N . ALA A 1 84 ? -6.211 -1.789 -4.307 1.00 98.00 84 ALA A N 1
ATOM 666 C CA . ALA A 1 84 ? -5.821 -0.826 -3.288 1.00 98.00 84 ALA A CA 1
ATOM 667 C C . ALA A 1 84 ? -5.426 -1.554 -2.001 1.00 98.00 84 ALA A C 1
ATOM 669 O O . ALA A 1 84 ? -6.056 -2.536 -1.611 1.00 98.00 84 ALA A O 1
ATOM 670 N N . ALA A 1 85 ? -4.385 -1.057 -1.338 1.00 97.81 85 ALA A N 1
ATOM 671 C CA . ALA A 1 85 ? -3.974 -1.498 -0.013 1.00 97.81 85 ALA A CA 1
ATOM 672 C C . ALA A 1 85 ? -4.023 -0.295 0.922 1.00 97.81 85 ALA A C 1
ATOM 674 O O . ALA A 1 85 ? -3.400 0.727 0.639 1.00 97.81 85 ALA A O 1
ATOM 675 N N . MET A 1 86 ? -4.757 -0.412 2.023 1.00 97.62 86 MET A N 1
ATOM 676 C CA . MET A 1 86 ? -4.963 0.685 2.964 1.00 97.62 86 MET A CA 1
ATOM 677 C C . MET A 1 86 ? -4.653 0.221 4.383 1.00 97.62 86 MET A C 1
ATOM 679 O O . MET A 1 86 ? -4.967 -0.909 4.767 1.00 97.62 86 MET A O 1
ATOM 683 N N . LYS A 1 87 ? -4.031 1.108 5.161 1.00 97.38 87 LYS A N 1
ATOM 684 C CA . LYS A 1 87 ? -3.806 0.938 6.597 1.00 97.38 87 LYS A CA 1
ATOM 685 C C . LYS A 1 87 ? -4.662 1.956 7.339 1.00 97.38 87 LYS A C 1
ATOM 687 O O . LYS A 1 87 ? -4.592 3.137 7.014 1.00 97.38 87 LYS A O 1
ATOM 692 N N . PHE A 1 88 ? -5.402 1.517 8.350 1.00 97.81 88 PHE A N 1
ATOM 693 C CA . PHE A 1 88 ? -6.218 2.404 9.176 1.00 97.81 88 PHE A CA 1
ATOM 694 C C . PHE A 1 88 ? -5.606 2.550 10.564 1.00 97.81 88 PHE A C 1
ATOM 696 O O . PHE A 1 88 ? -5.315 1.561 11.238 1.00 97.81 88 PHE A O 1
ATOM 703 N N . PHE A 1 89 ? -5.405 3.795 10.978 1.00 97.81 89 PHE A N 1
ATOM 704 C CA . PHE A 1 89 ? -4.959 4.175 12.314 1.00 97.81 89 PHE A CA 1
ATOM 705 C C . PHE A 1 89 ? -6.109 4.873 13.042 1.00 97.81 89 PHE A C 1
ATOM 707 O O . PHE A 1 89 ? -7.008 5.419 12.400 1.00 97.81 89 PHE A O 1
ATOM 714 N N . ALA A 1 90 ? -6.076 4.859 14.374 1.00 97.50 90 ALA A N 1
ATOM 715 C CA . ALA A 1 90 ? -6.922 5.748 15.161 1.00 97.50 90 ALA A CA 1
ATOM 716 C C . ALA A 1 90 ? -6.570 7.214 14.851 1.00 97.50 90 ALA A C 1
ATOM 718 O O . ALA A 1 90 ? -5.434 7.512 14.475 1.00 97.50 90 ALA A O 1
ATOM 719 N N . LYS A 1 91 ? -7.548 8.119 14.984 1.00 96.12 91 L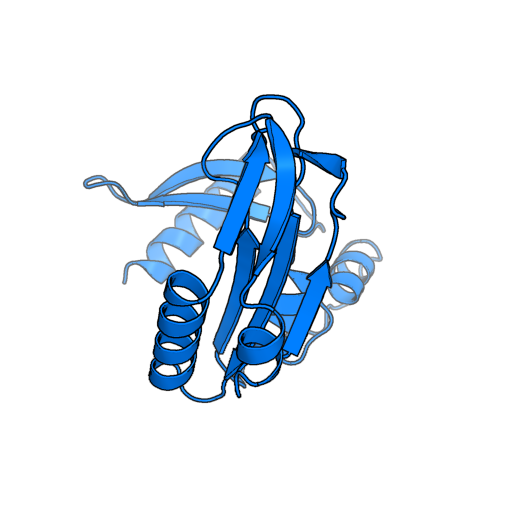YS A N 1
ATOM 720 C CA . LYS A 1 91 ? -7.336 9.562 14.762 1.00 96.12 91 LYS A CA 1
ATOM 721 C C . LYS A 1 91 ? -6.454 10.193 15.838 1.00 96.12 91 LYS A C 1
ATOM 723 O O . LYS A 1 91 ? -5.769 11.170 15.560 1.00 96.12 91 LYS A O 1
ATOM 728 N N . GLU A 1 92 ? -6.462 9.602 17.024 1.00 97.50 92 GLU A N 1
ATOM 729 C CA . GLU A 1 92 ? -5.684 9.999 18.190 1.00 97.50 92 GLU A CA 1
ATOM 730 C C . GLU A 1 92 ? -4.949 8.774 18.743 1.00 97.50 92 GLU A C 1
ATOM 732 O O . GLU A 1 92 ? -5.306 7.628 18.444 1.00 97.50 92 GLU A O 1
ATOM 737 N N . GLU A 1 93 ? -3.891 9.011 19.514 1.00 98.25 93 GLU A N 1
ATOM 738 C CA . GLU A 1 93 ? -3.219 7.941 20.249 1.00 98.25 93 GLU A CA 1
ATOM 739 C C . GLU A 1 93 ? -3.962 7.658 21.551 1.00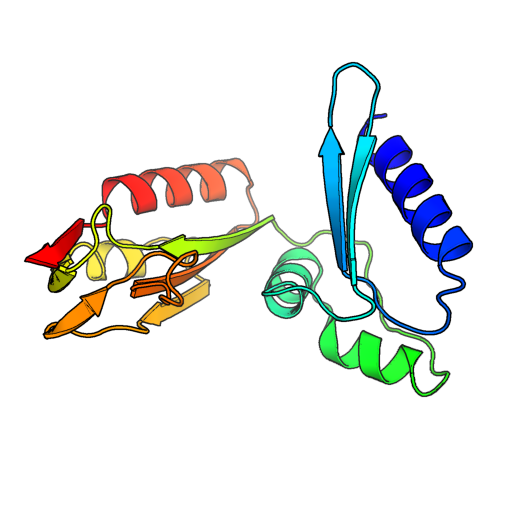 98.25 93 GLU A C 1
ATOM 741 O O . GLU A 1 93 ? -4.501 8.568 22.166 1.00 98.25 93 GLU A O 1
ATOM 746 N N . GLY A 1 94 ? -3.967 6.402 21.981 1.00 98.19 94 GLY A N 1
ATOM 747 C CA . GLY A 1 94 ? -4.669 5.992 23.193 1.00 98.19 94 GLY A CA 1
ATOM 748 C C . GLY A 1 94 ? -4.855 4.486 23.247 1.00 98.19 94 GLY A C 1
ATOM 749 O O . GLY A 1 94 ? -4.213 3.733 22.503 1.00 98.19 94 GLY A O 1
ATOM 750 N N . LYS A 1 95 ? -5.733 4.023 24.125 1.00 98.56 95 LYS A N 1
ATOM 751 C CA . LYS A 1 95 ? -6.120 2.618 24.228 1.00 98.56 95 LYS A CA 1
ATOM 752 C C . LYS A 1 95 ? -7.362 2.374 23.381 1.00 98.56 95 LYS A C 1
ATOM 754 O O . LYS A 1 95 ? -8.339 3.099 23.493 1.00 98.56 95 LYS A O 1
ATOM 759 N N . LEU A 1 96 ? -7.343 1.364 22.511 1.00 98.62 96 LEU A N 1
ATOM 760 C CA . LEU A 1 96 ? -8.485 1.059 21.647 1.00 98.62 96 LEU A CA 1
ATOM 761 C C . LEU A 1 96 ? -9.687 0.627 22.494 1.00 98.62 96 LEU A C 1
ATOM 763 O O . LEU A 1 96 ? -9.648 -0.444 23.090 1.00 98.62 96 LEU A O 1
ATOM 767 N N . VAL A 1 97 ? -10.771 1.399 22.491 1.00 98.50 97 VAL A N 1
ATOM 768 C CA . VAL A 1 97 ? -12.010 1.035 23.203 1.00 98.50 97 VAL A CA 1
ATOM 769 C C . VAL A 1 97 ? -13.053 0.429 22.274 1.00 98.50 97 VAL A C 1
ATOM 771 O O . VAL A 1 97 ? -13.873 -0.383 22.700 1.00 98.50 97 VAL A O 1
ATOM 774 N N . LYS A 1 98 ? -13.009 0.766 20.978 1.00 97.94 98 LYS A N 1
ATOM 775 C CA . LYS A 1 98 ? -13.995 0.288 20.004 1.00 97.94 98 LYS A CA 1
ATOM 776 C C . LYS A 1 98 ? -13.442 0.229 18.584 1.00 97.94 98 LYS A C 1
ATOM 778 O O . LYS A 1 98 ? -12.780 1.157 18.121 1.00 97.94 98 LYS A O 1
ATOM 783 N N . LEU A 1 99 ? -13.807 -0.842 17.878 1.00 97.75 99 LEU A N 1
ATOM 784 C CA . LEU A 1 99 ? -13.636 -0.991 16.434 1.00 97.75 99 LEU A CA 1
ATOM 785 C C . LEU A 1 99 ? -14.984 -1.333 15.778 1.00 97.75 99 LEU A C 1
ATOM 787 O O . LEU A 1 99 ? -15.440 -2.476 15.814 1.00 97.75 99 LEU A O 1
ATOM 791 N N . GLY A 1 100 ? -15.638 -0.325 15.207 1.00 97.00 100 GLY A N 1
ATOM 792 C CA . GLY A 1 100 ? -16.922 -0.419 14.516 1.00 97.00 100 GLY A CA 1
ATOM 793 C C . GLY A 1 100 ? -16.797 -0.513 12.991 1.00 97.00 100 GLY A C 1
ATOM 794 O O . GLY A 1 100 ? -15.731 -0.330 12.408 1.00 97.00 100 GLY A O 1
ATOM 795 N N . GLY A 1 101 ? -17.914 -0.827 12.329 1.00 96.19 101 GLY A N 1
ATOM 796 C CA . GLY A 1 101 ? -18.009 -0.846 10.861 1.00 96.19 101 GLY A CA 1
ATOM 797 C C . GLY A 1 101 ? -17.491 -2.115 10.172 1.00 96.19 101 GLY A C 1
ATOM 798 O O . GLY A 1 101 ? -17.773 -2.315 8.994 1.00 96.19 101 GLY A O 1
ATOM 799 N N . ILE A 1 102 ? -16.817 -3.020 10.893 1.00 96.25 102 ILE A N 1
ATOM 800 C CA . ILE A 1 102 ? -16.151 -4.198 10.306 1.00 96.25 102 ILE A CA 1
ATOM 801 C C . ILE A 1 102 ? -17.095 -5.111 9.515 1.00 96.25 102 ILE A C 1
ATOM 803 O O . ILE A 1 102 ? -16.738 -5.516 8.415 1.00 96.25 102 ILE A O 1
ATOM 807 N N . LYS A 1 103 ? -18.309 -5.387 10.009 1.00 95.44 103 LYS A N 1
ATOM 808 C CA . LYS A 1 103 ? -19.277 -6.233 9.281 1.00 95.44 103 LYS A CA 1
ATOM 809 C C . LYS A 1 103 ? -19.634 -5.646 7.910 1.00 95.44 103 LYS A C 1
ATOM 811 O O . LYS A 1 103 ? -19.506 -6.317 6.900 1.00 95.44 103 LYS A O 1
ATOM 816 N N . LYS A 1 104 ? -19.955 -4.351 7.860 1.00 95.88 104 LYS A N 1
ATOM 817 C CA . LYS A 1 104 ? -20.245 -3.643 6.601 1.00 95.88 104 LYS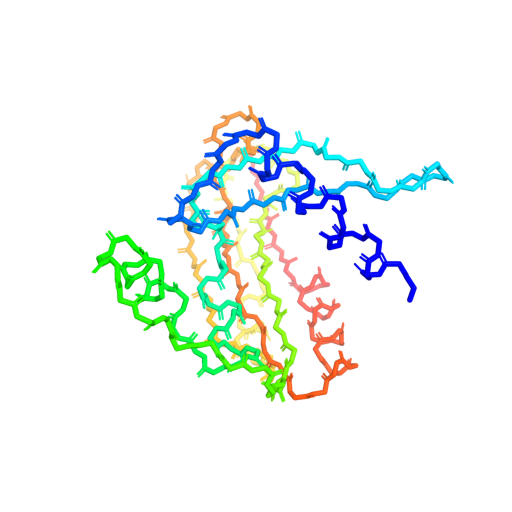 A CA 1
ATOM 818 C C . LYS A 1 104 ? -19.037 -3.613 5.657 1.00 95.88 104 LYS A C 1
ATOM 820 O O . LYS A 1 104 ? -19.207 -3.650 4.445 1.00 95.88 104 LYS A O 1
ATOM 825 N N . ILE A 1 105 ? -17.822 -3.542 6.206 1.00 96.12 105 ILE A N 1
ATOM 826 C CA . ILE A 1 105 ? -16.576 -3.627 5.431 1.00 96.12 105 ILE A CA 1
ATOM 827 C C . ILE A 1 105 ? -16.400 -5.031 4.834 1.00 96.12 105 ILE A C 1
ATOM 829 O O . ILE A 1 105 ? -15.941 -5.152 3.700 1.00 96.12 105 ILE A O 1
ATOM 833 N N . GLN A 1 106 ? -16.782 -6.079 5.571 1.00 96.81 106 GLN A N 1
ATOM 834 C CA . GLN A 1 106 ? -16.769 -7.466 5.094 1.00 96.81 106 GLN A CA 1
ATOM 835 C C . GLN A 1 106 ? -17.724 -7.701 3.917 1.00 96.81 106 GLN A C 1
ATOM 837 O O . GLN A 1 106 ? -17.423 -8.528 3.062 1.00 96.81 106 GLN A O 1
ATOM 842 N N . ASP A 1 107 ? -18.799 -6.917 3.831 1.00 97.25 107 ASP A N 1
ATOM 843 C CA . ASP A 1 107 ? -19.792 -6.990 2.754 1.00 97.25 107 ASP A CA 1
ATOM 844 C C . ASP A 1 107 ? -19.399 -6.197 1.488 1.00 97.25 107 ASP A C 1
ATOM 846 O O . ASP A 1 107 ? -20.130 -6.201 0.492 1.00 97.25 107 ASP A O 1
ATOM 850 N N . LEU A 1 108 ? -18.263 -5.484 1.488 1.00 98.00 108 LEU A N 1
ATOM 851 C CA . LEU A 1 108 ? -17.817 -4.739 0.307 1.00 98.00 108 LEU A CA 1
ATOM 852 C C . LEU A 1 108 ? -17.459 -5.706 -0.822 1.00 98.00 108 LEU A C 1
ATOM 854 O O . LEU A 1 108 ? -16.619 -6.589 -0.659 1.00 98.00 108 LEU A O 1
ATOM 858 N N . LYS A 1 109 ? -18.022 -5.476 -2.012 1.00 97.69 109 LYS A N 1
ATOM 859 C CA . LYS A 1 109 ? -17.763 -6.311 -3.197 1.00 97.69 109 LYS A CA 1
ATOM 860 C C . LYS A 1 109 ? -16.287 -6.348 -3.571 1.00 97.69 109 LYS A C 1
ATOM 862 O O . LYS A 1 109 ? -15.796 -7.375 -4.026 1.00 97.69 109 LYS A O 1
ATOM 867 N N . SER A 1 110 ? -15.584 -5.234 -3.375 1.00 98.31 110 SER A N 1
ATOM 868 C CA . SER A 1 110 ? -14.154 -5.162 -3.653 1.00 98.31 110 SER A CA 1
ATOM 869 C C . SER A 1 110 ? -13.291 -5.799 -2.560 1.00 98.31 110 SER A C 1
ATOM 871 O O . SER A 1 110 ? -12.077 -5.824 -2.719 1.00 98.31 110 SER A O 1
ATOM 873 N N . LEU A 1 111 ? -13.833 -6.295 -1.440 1.00 98.06 111 LEU A N 1
ATOM 874 C CA . LEU A 1 111 ? -12.998 -6.851 -0.375 1.00 98.06 111 LEU A CA 1
ATOM 875 C C . LEU A 1 111 ? -12.280 -8.127 -0.829 1.00 98.06 111 LEU A C 1
ATOM 877 O O . LEU A 1 111 ? -12.900 -9.148 -1.112 1.00 98.06 111 LEU A O 1
ATOM 881 N N . LYS A 1 112 ? -10.942 -8.090 -0.814 1.00 97.06 112 LYS A N 1
ATOM 882 C CA . LYS A 1 112 ? -10.097 -9.265 -1.061 1.00 97.06 112 LYS A CA 1
ATOM 883 C C . LYS A 1 112 ? -9.523 -9.850 0.224 1.00 97.06 112 LYS A C 1
ATOM 885 O O . LYS A 1 112 ? -9.526 -11.068 0.381 1.00 97.06 112 LYS A O 1
ATOM 890 N N . LYS A 1 113 ? -8.988 -9.009 1.117 1.00 97.19 113 LYS A N 1
ATOM 891 C CA . LYS A 1 113 ? -8.440 -9.425 2.422 1.00 97.19 113 LYS A CA 1
ATOM 892 C C . LYS A 1 113 ? -8.610 -8.327 3.466 1.00 97.19 113 LYS A C 1
ATOM 894 O O . LYS A 1 113 ? -8.387 -7.157 3.167 1.00 97.19 113 LYS A O 1
ATOM 899 N N . LEU A 1 114 ? -8.918 -8.725 4.697 1.00 97.69 114 LEU A N 1
ATOM 900 C CA . LEU A 1 114 ? -8.973 -7.866 5.879 1.00 97.69 114 LEU A CA 1
ATOM 901 C C . LEU A 1 114 ? -8.061 -8.451 6.961 1.00 97.69 114 LEU A C 1
ATOM 903 O O . LEU A 1 114 ? -8.165 -9.631 7.285 1.00 97.69 114 LEU A O 1
ATOM 907 N N . TYR A 1 115 ? -7.184 -7.623 7.519 1.00 97.38 115 TYR A N 1
ATOM 908 C CA . TYR A 1 115 ? -6.253 -7.988 8.584 1.00 97.38 115 TYR A CA 1
ATOM 909 C C . TYR A 1 115 ? -6.521 -7.116 9.802 1.00 97.38 115 TYR A C 1
ATOM 911 O O . TYR A 1 115 ? -6.196 -5.931 9.778 1.00 97.38 115 TYR A O 1
ATOM 919 N N . ILE A 1 116 ? -7.095 -7.684 10.860 1.00 97.56 116 ILE A N 1
ATOM 920 C CA . ILE A 1 116 ? -7.261 -6.990 12.141 1.00 97.56 116 ILE A CA 1
ATOM 921 C C . ILE A 1 116 ? -5.986 -7.196 12.963 1.00 97.56 116 ILE A C 1
ATOM 923 O O . ILE A 1 116 ? -5.684 -8.324 13.345 1.00 97.56 116 ILE A O 1
ATOM 927 N N . ASN A 1 117 ? -5.232 -6.123 13.215 1.00 97.69 117 ASN A N 1
ATOM 928 C CA . ASN A 1 117 ? -3.946 -6.198 13.922 1.00 97.69 117 ASN A CA 1
ATOM 929 C C . ASN A 1 117 ? -4.060 -5.815 15.402 1.00 97.69 117 ASN A C 1
ATOM 931 O O . ASN A 1 117 ? -3.176 -6.166 16.177 1.00 97.69 117 ASN A O 1
ATOM 935 N N . LYS A 1 118 ? -5.102 -5.061 15.777 1.00 97.62 118 LYS A N 1
ATOM 936 C CA . LYS A 1 118 ? -5.354 -4.613 17.152 1.00 97.62 118 LYS A CA 1
ATOM 937 C C . LYS A 1 118 ? -6.741 -5.025 17.622 1.00 97.62 118 LYS A C 1
ATOM 939 O O . LYS A 1 118 ? -7.696 -5.020 16.844 1.00 97.62 118 LYS A O 1
ATOM 944 N N . LYS A 1 119 ? -6.841 -5.359 18.902 1.00 97.31 119 LYS A N 1
ATOM 945 C CA . LYS A 1 119 ? -8.075 -5.681 19.620 1.00 97.31 119 LYS A CA 1
ATOM 946 C C . LYS A 1 119 ? -8.368 -4.598 20.654 1.00 97.31 119 LYS A C 1
ATOM 948 O O . LYS A 1 119 ? -7.492 -3.815 21.016 1.00 97.31 119 LYS A O 1
ATOM 953 N N . VAL A 1 120 ? -9.618 -4.543 21.109 1.00 98.06 120 VAL A N 1
ATOM 954 C CA . VAL A 1 120 ? -10.012 -3.652 22.207 1.00 98.06 120 VAL A CA 1
ATOM 955 C C . VAL A 1 120 ? -9.087 -3.900 23.401 1.00 98.06 120 VAL A C 1
ATOM 957 O O . VAL A 1 120 ? -8.861 -5.044 23.788 1.00 98.06 120 VAL A O 1
ATOM 960 N N . GLY A 1 121 ? -8.530 -2.821 23.939 1.00 98.00 121 GLY A N 1
ATOM 961 C CA . GLY A 1 121 ? -7.529 -2.814 24.994 1.00 98.00 121 GLY A CA 1
ATOM 962 C C . GLY A 1 121 ? -6.090 -2.588 24.520 1.00 98.00 121 GLY A C 1
ATOM 963 O O . GLY A 1 121 ? -5.248 -2.236 25.345 1.00 98.00 121 GLY A O 1
ATOM 964 N N . ASP A 1 122 ? -5.799 -2.730 23.225 1.00 98.31 122 ASP A N 1
ATOM 965 C CA . ASP A 1 122 ? -4.451 -2.518 22.693 1.00 98.31 122 ASP A CA 1
ATOM 966 C C . ASP A 1 122 ? -4.104 -1.029 22.575 1.00 98.31 122 ASP A C 1
ATOM 968 O O . ASP A 1 122 ? -4.953 -0.186 22.284 1.00 98.31 122 ASP A O 1
ATOM 972 N N . SER A 1 123 ? -2.816 -0.703 22.715 1.00 97.81 123 SER A N 1
ATOM 973 C CA . SER A 1 123 ? -2.317 0.654 22.474 1.00 97.81 123 SER A CA 1
ATOM 974 C C . SER A 1 123 ? -2.323 0.991 20.979 1.00 97.81 123 SER A C 1
ATOM 976 O O . SER A 1 123 ? -1.725 0.289 20.154 1.00 97.81 123 SER A O 1
ATOM 978 N N . CYS A 1 124 ? -2.963 2.102 20.634 1.00 98.31 124 CYS A N 1
ATOM 979 C CA . CYS A 1 124 ? -2.945 2.742 19.329 1.00 98.31 124 CYS A CA 1
ATOM 980 C C . CYS A 1 124 ? -1.972 3.918 19.370 1.00 98.31 124 CYS A C 1
ATOM 982 O O . CYS A 1 124 ? -2.216 4.907 20.051 1.00 98.31 124 CYS A O 1
ATOM 984 N N . LYS A 1 125 ? -0.876 3.810 18.618 1.00 97.81 125 LYS A N 1
ATOM 985 C CA . LYS A 1 125 ? 0.075 4.901 18.394 1.00 97.81 125 LYS A CA 1
ATOM 986 C C . LYS A 1 125 ? 0.165 5.195 16.903 1.00 97.81 125 LYS A C 1
ATOM 988 O O . LYS A 1 125 ? -0.083 4.316 16.071 1.00 97.81 125 LYS A O 1
ATOM 993 N N . PHE A 1 126 ? 0.558 6.406 16.553 1.00 96.88 126 PHE A N 1
ATOM 994 C CA . PHE A 1 126 ? 0.913 6.783 15.201 1.00 96.88 126 PHE A CA 1
ATOM 995 C C . PHE A 1 126 ? 2.202 6.088 14.768 1.00 96.88 126 PHE A C 1
ATOM 997 O O . PHE A 1 126 ? 3.079 5.777 15.576 1.00 96.88 126 PHE A O 1
ATOM 1004 N N . ALA A 1 127 ? 2.351 5.897 13.456 1.00 95.06 127 ALA A N 1
ATOM 1005 C CA . ALA A 1 127 ? 3.538 5.266 12.883 1.00 95.06 127 ALA A CA 1
ATOM 1006 C C . ALA A 1 127 ? 4.840 5.987 13.283 1.00 95.06 127 ALA A C 1
ATOM 1008 O O . ALA A 1 127 ? 5.830 5.334 13.599 1.00 95.06 127 ALA A O 1
ATOM 1009 N N . LYS A 1 128 ? 4.816 7.327 13.361 1.00 95.38 128 LYS A N 1
ATOM 1010 C CA . LYS A 1 128 ? 5.960 8.149 13.797 1.00 95.38 128 LYS A CA 1
ATOM 1011 C C . LYS A 1 128 ? 6.394 7.908 15.250 1.00 95.38 128 LYS A C 1
ATOM 1013 O O . LYS A 1 128 ? 7.519 8.234 15.598 1.00 95.38 128 LYS A O 1
ATOM 1018 N N . HIS A 1 129 ? 5.530 7.326 16.080 1.00 97.44 129 HIS A N 1
ATOM 1019 C CA . HIS A 1 129 ? 5.829 6.949 17.465 1.00 97.44 129 HIS A CA 1
ATOM 1020 C C . HIS A 1 129 ? 5.977 5.422 17.623 1.00 97.44 129 HIS A C 1
ATOM 1022 O O . HIS A 1 129 ? 5.779 4.875 18.709 1.00 97.44 129 HIS A O 1
ATOM 1028 N N . GLY A 1 130 ? 6.282 4.710 16.528 1.00 94.88 130 GLY A N 1
ATOM 1029 C CA . GLY A 1 130 ? 6.473 3.255 16.519 1.00 94.88 130 GLY A CA 1
ATOM 1030 C C . GLY A 1 130 ? 5.175 2.443 16.552 1.00 94.88 130 GLY A C 1
ATOM 1031 O O . GLY A 1 130 ? 5.201 1.240 16.805 1.00 94.88 130 GLY A O 1
ATOM 1032 N N . GLY A 1 131 ? 4.026 3.079 16.320 1.00 96.12 131 GLY A N 1
ATOM 1033 C CA . GLY A 1 131 ? 2.731 2.413 16.299 1.00 96.12 131 GLY A CA 1
ATOM 1034 C C . GLY A 1 131 ? 2.446 1.623 15.022 1.00 96.12 131 GLY A C 1
ATOM 1035 O O . GLY A 1 131 ? 2.977 1.894 13.945 1.00 96.12 131 GLY A O 1
ATOM 1036 N N . SER A 1 132 ? 1.536 0.656 15.138 1.00 96.50 132 SER A N 1
ATOM 1037 C CA . SER A 1 132 ? 0.989 -0.110 14.017 1.00 96.50 132 SER A CA 1
ATOM 1038 C C . SER A 1 132 ? -0.466 0.265 13.740 1.00 96.50 132 SER A C 1
ATOM 1040 O O . SER A 1 132 ? -1.183 0.745 14.619 1.00 96.50 132 SER A O 1
ATOM 1042 N N . SER A 1 133 ? -0.910 0.033 12.508 1.00 97.62 133 SER A N 1
ATOM 1043 C CA . SER A 1 133 ? -2.303 0.234 12.113 1.00 97.62 133 SER A CA 1
ATOM 1044 C C . SER A 1 133 ? -3.234 -0.713 12.867 1.00 97.62 133 SER A C 1
ATOM 1046 O O . SER A 1 133 ? -2.888 -1.866 13.125 1.00 97.62 133 SER A O 1
ATOM 1048 N N . VAL A 1 134 ? -4.441 -0.242 13.171 1.00 98.25 134 VAL A N 1
ATOM 1049 C CA . VAL A 1 134 ? -5.505 -1.029 13.809 1.00 98.25 134 VAL A CA 1
ATOM 1050 C C . VAL A 1 134 ? -5.907 -2.199 12.918 1.00 98.25 134 VAL A C 1
ATOM 1052 O O . VAL A 1 134 ? -5.973 -3.342 13.369 1.00 98.25 134 VAL A O 1
ATOM 1055 N N . PHE A 1 135 ? -6.100 -1.929 11.629 1.00 98.25 135 PHE A N 1
ATOM 1056 C CA . PHE A 1 135 ? -6.299 -2.959 10.623 1.00 98.25 135 PHE A CA 1
ATOM 1057 C C . PHE A 1 135 ? -5.732 -2.536 9.267 1.00 98.25 135 PHE A C 1
ATOM 1059 O O . PHE A 1 135 ? -5.493 -1.354 9.000 1.00 98.25 135 PHE A O 1
ATOM 1066 N N . ASN A 1 136 ? -5.517 -3.527 8.406 1.00 98.00 136 ASN A N 1
ATOM 1067 C CA . ASN A 1 136 ? -5.150 -3.345 7.007 1.00 98.00 136 ASN A CA 1
ATOM 1068 C C . ASN A 1 136 ? -6.195 -4.006 6.118 1.00 98.00 136 ASN A C 1
ATOM 1070 O O . ASN A 1 136 ? -6.761 -5.037 6.479 1.00 98.00 136 ASN A O 1
ATOM 1074 N N . ILE A 1 137 ? -6.402 -3.460 4.931 1.00 98.06 137 ILE A N 1
ATOM 1075 C CA . ILE A 1 137 ? -7.378 -3.980 3.979 1.00 98.06 137 ILE A CA 1
ATOM 1076 C C . ILE A 1 137 ? -6.811 -3.952 2.565 1.00 98.06 137 ILE A C 1
ATOM 1078 O O . ILE A 1 137 ? -6.113 -3.011 2.184 1.00 98.06 137 ILE A O 1
ATOM 1082 N N . ILE A 1 138 ? -7.103 -5.009 1.808 1.00 98.25 138 ILE A N 1
ATOM 1083 C CA . ILE A 1 138 ? -6.825 -5.114 0.379 1.00 98.25 138 ILE A CA 1
ATOM 1084 C C . ILE A 1 138 ? -8.160 -5.167 -0.349 1.00 98.25 138 ILE A C 1
ATOM 1086 O O . ILE A 1 138 ? -8.968 -6.069 -0.101 1.00 98.25 138 ILE A O 1
ATOM 1090 N N . LEU A 1 139 ? -8.364 -4.210 -1.248 1.00 98.31 139 LEU A N 1
ATOM 1091 C CA . LEU A 1 139 ? -9.535 -4.117 -2.107 1.00 98.31 139 LEU A CA 1
ATOM 1092 C C . LEU A 1 139 ? -9.138 -4.364 -3.562 1.00 98.31 139 LEU A C 1
ATOM 1094 O O . LEU A 1 139 ? -8.082 -3.902 -3.991 1.00 98.31 139 LEU A O 1
ATOM 1098 N N . VAL A 1 140 ? -9.967 -5.079 -4.318 1.00 98.06 140 VAL A N 1
ATOM 1099 C CA . VAL A 1 140 ? -9.744 -5.414 -5.726 1.00 98.06 140 VAL A CA 1
ATOM 1100 C C . VAL A 1 140 ? -11.066 -5.366 -6.482 1.00 98.06 140 VAL A C 1
ATOM 1102 O O . VAL A 1 140 ? -12.045 -5.964 -6.048 1.00 98.06 140 VAL A O 1
ATOM 1105 N N . ASN A 1 141 ? -11.089 -4.704 -7.635 1.00 98.00 141 ASN A N 1
ATOM 1106 C CA . ASN A 1 141 ? -12.243 -4.705 -8.531 1.00 98.00 141 ASN A CA 1
ATOM 1107 C C . ASN A 1 141 ? -11.786 -4.629 -9.995 1.00 98.00 141 ASN A C 1
ATOM 1109 O O . ASN A 1 141 ? -10.765 -4.018 -10.300 1.00 98.00 141 ASN A O 1
ATOM 1113 N N . LYS A 1 142 ? -12.551 -5.212 -10.920 1.00 96.69 142 LYS A N 1
ATOM 1114 C CA . LYS A 1 142 ? -12.306 -5.072 -12.365 1.00 96.69 142 LYS A CA 1
ATOM 1115 C C . LYS A 1 142 ? -12.604 -3.659 -12.873 1.00 96.69 142 LYS A C 1
ATOM 1117 O O . LYS A 1 142 ? -11.994 -3.220 -13.839 1.00 96.69 142 LYS A O 1
ATOM 1122 N N . ASN A 1 143 ? -13.527 -2.949 -12.229 1.00 97.56 143 ASN A N 1
ATOM 1123 C CA . ASN A 1 143 ? -13.919 -1.588 -12.557 1.00 97.56 143 ASN A CA 1
ATOM 1124 C C . ASN A 1 143 ? -13.340 -0.596 -11.536 1.00 97.56 143 ASN A C 1
ATOM 1126 O O . ASN A 1 143 ? -13.582 -0.687 -10.330 1.00 97.56 143 ASN A O 1
ATOM 1130 N N . ARG A 1 144 ? -12.593 0.397 -12.030 1.00 97.00 144 ARG A N 1
ATOM 1131 C CA . ARG A 1 144 ? -11.949 1.416 -11.190 1.00 97.00 144 ARG A CA 1
ATOM 1132 C C . ARG A 1 144 ? -12.954 2.259 -10.405 1.00 97.00 144 ARG A C 1
ATOM 1134 O O . ARG A 1 144 ? -12.703 2.581 -9.248 1.00 97.00 144 ARG A O 1
ATOM 1141 N N . SER A 1 145 ? -14.077 2.625 -11.015 1.00 98.12 145 SER A N 1
ATOM 1142 C CA . SER A 1 145 ? -15.100 3.460 -10.378 1.00 98.12 145 SER A CA 1
ATOM 1143 C C . SER A 1 145 ? -15.794 2.727 -9.232 1.00 98.12 145 SER A C 1
ATOM 1145 O O . SER A 1 145 ? -16.058 3.335 -8.196 1.00 98.12 145 SER A O 1
ATOM 1147 N N . GLU A 1 146 ? -16.024 1.419 -9.376 1.00 98.38 146 GLU A N 1
ATOM 1148 C CA . GLU A 1 146 ? -16.560 0.586 -8.294 1.00 98.38 146 GLU A CA 1
ATOM 1149 C C . GLU A 1 146 ? -15.576 0.462 -7.127 1.00 98.38 146 GLU A C 1
ATOM 1151 O O . GLU A 1 146 ? -15.975 0.660 -5.979 1.00 98.38 146 GLU A O 1
ATOM 1156 N N . LEU A 1 147 ? -14.285 0.234 -7.412 1.00 98.50 147 LEU A N 1
ATOM 1157 C CA . LEU A 1 147 ? -13.239 0.225 -6.383 1.00 98.50 147 LEU A CA 1
ATOM 1158 C C . LEU A 1 147 ? -13.228 1.543 -5.596 1.00 98.50 147 LEU A C 1
ATOM 1160 O O . LEU A 1 147 ? -13.222 1.537 -4.368 1.00 98.50 147 LEU A O 1
ATOM 1164 N N . LEU A 1 148 ? -13.270 2.681 -6.293 1.00 98.50 148 LEU A N 1
ATOM 1165 C CA . LEU A 1 148 ? -13.299 4.005 -5.663 1.00 98.50 148 LEU A CA 1
ATOM 1166 C C . LEU A 1 148 ? -14.588 4.258 -4.866 1.00 98.50 148 LEU A C 1
ATOM 1168 O O . LEU A 1 148 ? -14.576 5.002 -3.885 1.00 98.50 148 LEU A O 1
ATOM 1172 N N . ALA A 1 149 ? -15.716 3.677 -5.274 1.00 98.56 149 ALA A N 1
ATOM 1173 C CA . ALA A 1 149 ? -16.958 3.747 -4.511 1.00 98.56 149 ALA A CA 1
ATOM 1174 C C . ALA A 1 149 ? -16.899 2.895 -3.230 1.00 98.56 149 ALA A C 1
ATOM 1176 O O . ALA A 1 149 ? -17.402 3.327 -2.195 1.00 98.56 149 ALA A O 1
ATOM 1177 N N . ASP A 1 150 ? -16.283 1.711 -3.275 1.00 98.44 150 ASP A N 1
ATOM 1178 C CA . ASP A 1 150 ? -16.053 0.877 -2.087 1.00 98.44 150 ASP A CA 1
ATOM 1179 C C . ASP A 1 150 ? -15.040 1.513 -1.125 1.00 98.44 150 ASP A C 1
ATOM 1181 O O . ASP A 1 150 ? -15.282 1.504 0.078 1.00 98.44 150 ASP A O 1
ATOM 1185 N N . ILE A 1 151 ? -13.964 2.133 -1.630 1.00 98.56 151 ILE A N 1
ATOM 1186 C CA . ILE A 1 151 ? -12.998 2.882 -0.803 1.00 98.56 151 ILE A CA 1
ATOM 1187 C C . ILE A 1 151 ? -13.700 4.008 -0.034 1.00 98.56 151 ILE A C 1
ATOM 1189 O O . ILE A 1 151 ? -13.563 4.095 1.183 1.00 98.56 151 ILE A O 1
ATOM 1193 N N . ARG A 1 152 ? -14.520 4.823 -0.711 1.00 98.31 152 ARG A N 1
ATOM 1194 C CA . ARG A 1 152 ? -15.273 5.903 -0.049 1.00 98.31 152 ARG A CA 1
ATOM 1195 C C . ARG A 1 152 ? -16.243 5.372 1.008 1.00 98.31 152 ARG A C 1
ATOM 1197 O O . ARG A 1 152 ? -16.325 5.923 2.102 1.00 98.31 152 ARG A O 1
ATOM 1204 N N . ARG A 1 153 ? -16.959 4.282 0.706 1.00 98.00 153 ARG A N 1
ATOM 1205 C CA . ARG A 1 153 ? -17.862 3.632 1.672 1.00 98.00 153 ARG A CA 1
ATOM 1206 C C . ARG A 1 153 ? -17.108 3.099 2.885 1.00 98.00 153 ARG A C 1
ATOM 1208 O O . ARG A 1 153 ? -17.571 3.289 4.006 1.00 98.00 153 ARG A O 1
ATOM 1215 N N . LEU A 1 154 ? -15.958 2.465 2.674 1.00 97.94 154 LEU A N 1
ATOM 1216 C CA . LEU A 1 154 ? -15.061 2.001 3.731 1.00 97.94 154 LEU A CA 1
ATOM 1217 C C . LEU A 1 154 ? -14.648 3.157 4.656 1.00 97.94 154 LEU A C 1
ATOM 1219 O O . LEU A 1 154 ? -14.823 3.047 5.867 1.00 97.94 154 LEU A O 1
ATOM 1223 N N . GLU A 1 155 ? -14.154 4.262 4.093 1.00 96.94 155 GLU A N 1
ATOM 1224 C CA . GLU A 1 155 ? -13.699 5.438 4.852 1.00 96.94 155 GLU A CA 1
ATOM 1225 C C . GLU A 1 155 ? -14.818 6.088 5.677 1.00 96.94 155 GLU A C 1
ATOM 1227 O O . GLU A 1 155 ? -14.571 6.560 6.782 1.00 96.94 155 GLU A O 1
ATOM 1232 N N . GLN A 1 156 ? -16.056 6.074 5.178 1.00 97.00 156 GLN A N 1
ATOM 1233 C CA . GLN A 1 156 ? -17.232 6.581 5.899 1.00 97.00 156 GLN A CA 1
ATOM 1234 C C . GLN A 1 156 ? -17.766 5.610 6.963 1.00 97.00 156 GLN A C 1
ATOM 1236 O O . GLN A 1 156 ? -18.482 6.018 7.873 1.00 97.00 156 GLN A O 1
ATOM 1241 N N . THR A 1 157 ? -17.474 4.316 6.824 1.00 96.44 157 THR A N 1
ATOM 1242 C CA . THR A 1 157 ? -18.045 3.253 7.664 1.00 96.44 157 THR A CA 1
ATOM 1243 C C . THR A 1 157 ? -17.172 2.918 8.867 1.00 96.44 157 THR A C 1
ATOM 1245 O O . THR A 1 157 ? -17.685 2.463 9.891 1.00 96.44 157 THR A O 1
ATOM 1248 N N . VAL A 1 158 ? -15.857 3.077 8.732 1.00 96.75 158 VAL A N 1
ATOM 1249 C CA . VAL A 1 158 ? -14.898 2.726 9.777 1.00 96.75 158 VAL A CA 1
ATOM 1250 C C . VAL A 1 158 ? -15.045 3.644 10.996 1.00 96.75 158 VAL A C 1
ATOM 1252 O O . VAL A 1 158 ? -15.060 4.865 10.876 1.00 96.75 158 VAL A O 1
ATOM 1255 N N . ASP A 1 159 ? -15.122 3.046 12.184 1.00 97.44 159 ASP A N 1
ATOM 1256 C CA . ASP A 1 159 ? -15.222 3.757 13.464 1.00 97.44 159 ASP A CA 1
ATOM 1257 C C . ASP A 1 159 ? -14.164 3.194 14.419 1.00 97.44 159 ASP A C 1
ATOM 1259 O O . ASP A 1 159 ? -14.259 2.043 14.846 1.00 97.44 159 ASP A O 1
ATOM 1263 N N . ILE A 1 160 ? -13.121 3.974 14.698 1.00 98.12 160 ILE A N 1
ATOM 1264 C CA . ILE A 1 160 ? -12.018 3.602 15.593 1.00 98.12 160 ILE A CA 1
ATOM 1265 C C . ILE A 1 160 ? -12.007 4.611 16.733 1.00 98.12 160 ILE A C 1
ATOM 1267 O O . ILE A 1 160 ? -11.737 5.788 16.494 1.00 98.12 160 ILE A O 1
ATOM 1271 N N . GLN A 1 161 ? -12.272 4.147 17.952 1.00 98.25 161 GLN A N 1
ATOM 1272 C CA . GLN A 1 161 ? -12.339 5.003 19.138 1.00 98.25 161 GLN A CA 1
ATOM 1273 C C . GLN A 1 161 ? -11.264 4.599 20.137 1.00 98.25 161 GLN A C 1
ATOM 1275 O O . GLN A 1 161 ? -11.054 3.405 20.379 1.00 98.25 161 GLN A O 1
ATOM 1280 N N . VAL A 1 162 ? -10.596 5.598 20.703 1.00 98.44 162 VAL A N 1
ATOM 1281 C CA . VAL A 1 162 ? -9.556 5.440 21.721 1.00 98.44 162 VAL A CA 1
ATOM 1282 C C . VAL A 1 162 ? -9.899 6.270 22.956 1.00 98.44 162 VAL A C 1
ATOM 1284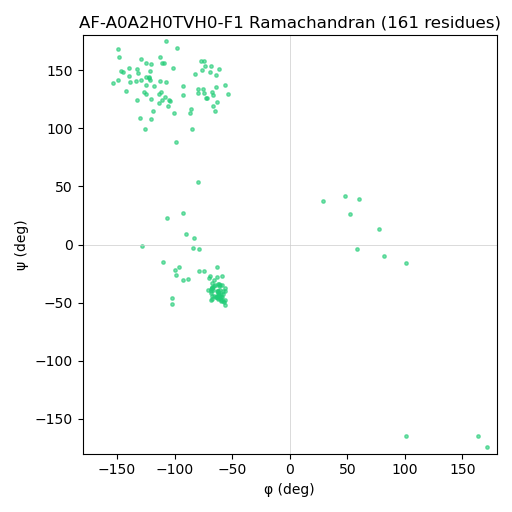 O O . VAL A 1 162 ? -10.655 7.234 22.838 1.00 98.44 162 VAL A O 1
ATOM 1287 N N . GLU A 1 163 ? -9.350 5.876 24.103 1.00 97.00 163 GLU A N 1
ATOM 1288 C CA . GLU A 1 163 ? -9.353 6.630 25.369 1.00 97.00 163 GLU A CA 1
ATOM 1289 C C . GLU A 1 163 ? -7.933 6.822 25.920 1.00 97.00 163 GLU A C 1
ATOM 1291 O O . GLU A 1 163 ? -7.040 6.011 25.552 1.00 97.00 163 GLU A O 1
#

Nearest PDB structures (foldseek):
  3vot-assembly1_A  TM=8.208E-01  e=2.842E-08  Bacillus licheniformis DSM 13 = ATCC 14580
  3vot-assembly2_B  TM=8.149E-01  e=5.451E-08  Bacillus licheniformis DSM 13 = ATCC 14580
  4wd3-assembly1_B  TM=7.483E-01  e=2.860E-07  Bacillus subtilis subsp. subtilis
  3ax6-assembly1_B  TM=7.424E-01  e=6.553E-07  Thermotoga maritima MSB8
  3ax6-assembly2_D  TM=7.308E-01  e=1.059E-05  Thermotoga maritima MSB8

Foldseek 3Di:
DQVVQVVVQVVVVCVVVVDALFDKDWDWDQDPVHIDTDDIDRHDDPCNQVQCCQFFVAGPVVQRVCSNVVHDGDGGPDTQWGKDKDFAADPDWAFWQDKFLVVVLVVQPQFDDKAQPDDGGDTTDDVVVVGGGRIMTMGIDRDPVSSVVSVVVSVVRIDTDHD